Protein AF-A0A2V2E8G6-F1 (afdb_monomer_lite)

Sequence (54 aa):
EQAERQALEQEKQMQKTIIGIKKRFGKNAILKGMNFQEGATARERNEQVGGHKA

pLDDT: mean 92.65, std 7.4, range [61.12, 98.0]

Secondary structure (DSSP, 8-state):
-HHHHHHHHHHHHHHHHHHHHHHHH-GGGS--GGGGSTT--HHHHHHEETTEE-

Structure (mmCIF, N/CA/C/O backbone):
data_AF-A0A2V2E8G6-F1
#
_entry.id   AF-A0A2V2E8G6-F1
#
loop_
_atom_site.group_PDB
_atom_site.id
_atom_site.type_symbol
_atom_site.label_atom_id
_atom_site.label_alt_id
_atom_site.label_comp_id
_atom_site.label_asym_id
_atom_site.label_entity_id
_atom_site.label_seq_id
_atom_site.pdbx_PDB_ins_code
_atom_site.Cartn_x
_atom_site.Cartn_y
_atom_site.Cartn_z
_atom_site.occupancy
_atom_site.B_iso_or_equiv
_atom_site.auth_seq_id
_atom_site.auth_comp_id
_atom_site.auth_asym_id
_atom_site.auth_atom_id
_atom_site.pdbx_PDB_model_num
ATOM 1 N N . GLU A 1 1 ? -22.641 7.419 17.063 1.00 77.56 1 GLU A N 1
ATOM 2 C CA . GLU A 1 1 ? -21.458 7.263 17.941 1.00 77.56 1 GLU A CA 1
ATOM 3 C C . GLU A 1 1 ? -20.928 5.830 18.059 1.00 77.56 1 GLU A C 1
ATOM 5 O O . GLU A 1 1 ? -19.835 5.582 17.572 1.00 77.56 1 GLU A O 1
ATOM 10 N N . GLN A 1 2 ? -21.637 4.862 18.662 1.00 87.50 2 GLN A N 1
ATOM 11 C CA . GLN A 1 2 ? -21.096 3.491 18.802 1.00 87.50 2 GLN A CA 1
ATOM 12 C C . GLN A 1 2 ? -20.861 2.779 17.457 1.00 87.50 2 GLN A C 1
ATOM 14 O O . GLN A 1 2 ? -19.787 2.219 17.252 1.00 87.50 2 GLN A O 1
ATOM 19 N N . ALA A 1 3 ? -21.816 2.856 16.524 1.00 91.31 3 ALA A N 1
ATOM 20 C CA . ALA A 1 3 ? -21.673 2.274 15.184 1.00 91.31 3 ALA A CA 1
ATOM 21 C C . ALA A 1 3 ? -20.507 2.897 14.392 1.00 91.31 3 ALA A C 1
ATOM 23 O O . ALA A 1 3 ? -19.760 2.202 13.714 1.00 91.31 3 ALA A O 1
ATOM 24 N N . GLU A 1 4 ? -20.303 4.204 14.542 1.00 94.00 4 GLU A N 1
ATOM 25 C CA . GLU A 1 4 ? -19.199 4.935 13.915 1.00 94.00 4 GLU A CA 1
ATOM 26 C C . GLU A 1 4 ? -17.840 4.515 14.492 1.00 94.00 4 GLU A C 1
ATOM 28 O O . GLU A 1 4 ? -16.904 4.241 13.743 1.00 94.00 4 GLU A O 1
AT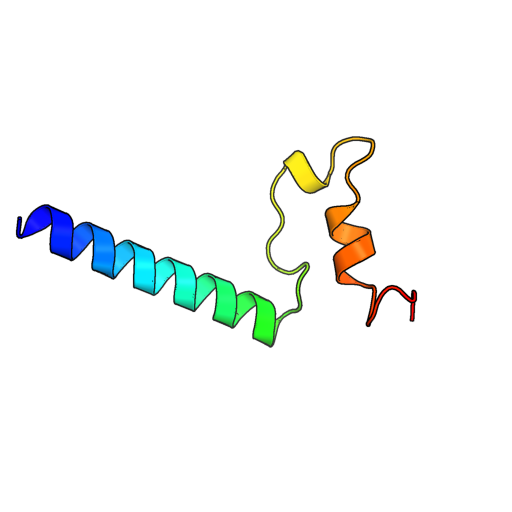OM 33 N N . ARG A 1 5 ? -17.740 4.356 15.822 1.00 95.25 5 ARG A N 1
ATOM 34 C CA . ARG A 1 5 ? -16.533 3.816 16.470 1.00 95.25 5 ARG A CA 1
ATOM 35 C C . ARG A 1 5 ? -16.222 2.393 16.006 1.00 95.25 5 ARG A C 1
ATOM 37 O O . ARG A 1 5 ? -15.057 2.070 15.792 1.00 95.25 5 ARG A O 1
ATOM 44 N N . GLN A 1 6 ? -17.242 1.552 15.841 1.00 95.75 6 GLN A N 1
ATOM 45 C CA . 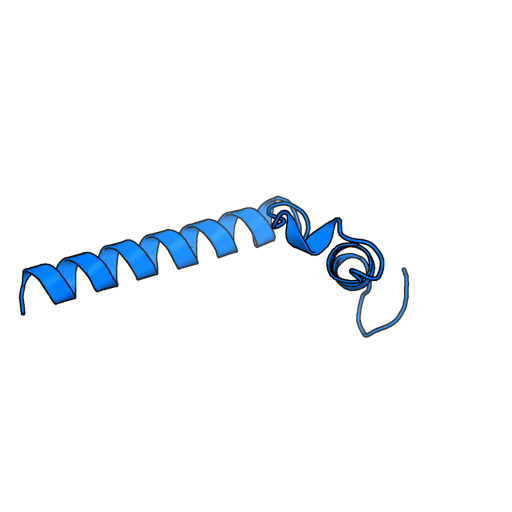GLN A 1 6 ? -17.067 0.191 15.330 1.00 95.75 6 GLN A CA 1
ATOM 46 C C . GLN A 1 6 ? -16.592 0.183 13.874 1.00 95.75 6 GLN A C 1
ATOM 48 O O . GLN A 1 6 ? -15.651 -0.543 13.558 1.00 95.75 6 GLN A O 1
ATOM 53 N N . ALA A 1 7 ? -17.179 1.017 13.011 1.00 96.38 7 ALA A N 1
ATOM 54 C CA . ALA A 1 7 ? -16.744 1.160 11.623 1.00 96.38 7 ALA A CA 1
ATOM 55 C C . ALA A 1 7 ? -15.278 1.618 11.535 1.00 96.38 7 ALA A C 1
ATOM 57 O O . ALA A 1 7 ? -14.492 1.040 10.785 1.00 96.38 7 ALA A O 1
ATOM 58 N N . LEU A 1 8 ? -14.882 2.584 12.371 1.00 96.81 8 LEU A N 1
ATOM 59 C CA . LEU A 1 8 ? -13.505 3.072 12.429 1.00 96.81 8 LEU A CA 1
ATOM 60 C C . LEU A 1 8 ? -12.516 1.987 12.882 1.00 96.81 8 LEU A C 1
ATOM 62 O O . LEU A 1 8 ? -11.426 1.865 12.323 1.00 96.81 8 LEU A O 1
ATOM 66 N N . GLU A 1 9 ? -12.866 1.184 13.888 1.00 97.12 9 GLU A N 1
ATOM 67 C CA . GLU A 1 9 ? -12.006 0.079 14.324 1.00 97.12 9 GLU A CA 1
ATOM 68 C C . GLU A 1 9 ? -11.892 -1.014 13.256 1.00 97.12 9 GLU A C 1
ATOM 70 O O . GLU A 1 9 ? -10.789 -1.500 13.000 1.00 97.12 9 GLU A O 1
ATOM 75 N N . GLN A 1 10 ? -12.986 -1.352 12.568 1.00 96.38 10 GLN A N 1
ATOM 76 C CA . GLN A 1 10 ? -12.941 -2.277 11.433 1.00 96.38 10 GLN A CA 1
ATOM 77 C C . GLN A 1 10 ? -12.030 -1.753 10.313 1.00 96.38 10 GLN A C 1
ATOM 79 O O . GLN A 1 10 ? -11.189 -2.499 9.804 1.00 96.38 10 GLN A O 1
ATOM 84 N N . GLU A 1 11 ? -12.121 -0.462 9.982 1.00 97.19 11 GLU A N 1
ATOM 85 C CA . GLU A 1 11 ? -11.251 0.164 8.987 1.00 97.19 11 GLU A CA 1
ATOM 86 C C . GLU A 1 11 ? -9.773 0.090 9.400 1.00 97.19 11 GLU A C 1
ATOM 88 O O . GLU A 1 11 ? -8.926 -0.339 8.611 1.00 97.19 11 GLU A O 1
ATOM 93 N N . LYS A 1 12 ? -9.448 0.422 10.656 1.00 97.50 12 LYS A N 1
ATOM 94 C CA . LYS A 1 12 ? -8.074 0.318 11.174 1.00 97.50 12 LYS A CA 1
ATOM 95 C C . LYS A 1 12 ? -7.530 -1.104 11.074 1.00 97.50 12 LYS A C 1
ATOM 97 O O . LYS A 1 12 ? -6.367 -1.286 10.708 1.00 97.50 12 LYS A O 1
ATOM 102 N N . GLN A 1 13 ? -8.334 -2.118 11.398 1.00 97.81 13 GLN A N 1
ATOM 103 C CA . GLN A 1 13 ? -7.901 -3.515 11.294 1.00 97.81 13 GLN A CA 1
ATOM 104 C C . GLN A 1 13 ? -7.653 -3.929 9.842 1.00 97.81 13 GLN A C 1
ATOM 106 O O . GLN A 1 13 ? -6.645 -4.579 9.543 1.00 97.81 13 GLN A O 1
ATOM 111 N N . MET A 1 14 ? -8.504 -3.487 8.915 1.00 97.19 14 MET A N 1
ATOM 112 C CA . MET A 1 14 ? -8.295 -3.701 7.485 1.00 97.19 14 MET A CA 1
ATOM 113 C C . MET A 1 14 ? -6.995 -3.039 7.001 1.00 97.19 14 MET A C 1
ATOM 115 O O . MET A 1 14 ? -6.182 -3.687 6.340 1.00 97.19 14 MET A O 1
ATOM 119 N N . GLN A 1 15 ? -6.740 -1.784 7.383 1.00 97.31 15 GLN A N 1
ATOM 120 C CA . GLN A 1 15 ? -5.507 -1.074 7.025 1.00 97.31 15 GLN A CA 1
ATOM 121 C C . GLN A 1 15 ? -4.256 -1.790 7.562 1.00 97.31 15 GLN A C 1
ATOM 123 O O . GLN A 1 15 ? -3.291 -1.995 6.819 1.00 97.31 15 GLN A O 1
ATOM 128 N N . LYS A 1 16 ? -4.280 -2.239 8.825 1.00 97.88 16 LYS A N 1
ATOM 129 C CA . LYS A 1 16 ? -3.191 -3.033 9.423 1.00 97.88 16 LYS A CA 1
ATOM 130 C C . LYS A 1 16 ? -2.949 -4.331 8.654 1.00 97.88 16 LYS A C 1
ATOM 132 O O . LYS A 1 16 ? -1.798 -4.669 8.379 1.00 97.88 16 LYS A O 1
ATOM 137 N N . THR A 1 17 ? -4.019 -5.016 8.257 1.00 97.69 17 THR A N 1
ATOM 138 C CA . THR A 1 17 ? -3.945 -6.257 7.472 1.00 97.69 17 THR A CA 1
ATOM 139 C C . THR A 1 17 ? -3.278 -6.016 6.117 1.00 97.69 17 THR A C 1
ATOM 141 O O . THR A 1 17 ? -2.335 -6.722 5.759 1.00 97.69 17 THR A O 1
ATOM 144 N N . ILE A 1 18 ? -3.683 -4.965 5.397 1.00 96.50 18 ILE A N 1
ATOM 145 C CA . ILE A 1 18 ? -3.084 -4.575 4.109 1.00 96.50 18 ILE A CA 1
ATOM 146 C C . ILE A 1 18 ? -1.581 -4.298 4.258 1.00 96.50 18 ILE A C 1
ATOM 148 O O . ILE A 1 18 ? -0.780 -4.746 3.433 1.00 96.50 18 ILE A O 1
ATOM 152 N N . ILE A 1 19 ? -1.179 -3.581 5.312 1.00 97.06 19 ILE A N 1
ATOM 153 C CA . ILE A 1 19 ? 0.237 -3.309 5.600 1.00 97.06 19 ILE A CA 1
ATOM 154 C C . ILE A 1 19 ? 0.991 -4.614 5.879 1.00 97.06 19 ILE A C 1
ATOM 156 O O . ILE A 1 19 ? 2.087 -4.804 5.351 1.00 97.06 19 ILE A O 1
ATOM 160 N N . GLY A 1 20 ? 0.409 -5.520 6.668 1.00 98.00 20 GLY A N 1
ATOM 161 C CA . GLY A 1 20 ? 0.995 -6.828 6.967 1.00 98.00 20 GLY A CA 1
ATOM 162 C C . GLY A 1 20 ? 1.265 -7.651 5.706 1.00 98.00 20 GLY A C 1
ATOM 163 O O . GLY A 1 20 ? 2.376 -8.147 5.520 1.00 98.00 20 GLY A O 1
ATOM 164 N N . ILE A 1 21 ? 0.290 -7.715 4.795 1.00 97.50 21 ILE A N 1
ATOM 165 C CA . ILE A 1 21 ? 0.429 -8.405 3.504 1.00 97.50 21 ILE A CA 1
ATOM 166 C C . ILE A 1 21 ? 1.573 -7.792 2.689 1.00 97.50 21 ILE A C 1
ATOM 168 O O . ILE A 1 21 ? 2.463 -8.513 2.245 1.00 97.50 21 ILE A O 1
ATOM 172 N N . LYS A 1 22 ? 1.611 -6.462 2.544 1.00 95.62 22 LYS A N 1
ATOM 173 C CA . LYS A 1 22 ? 2.667 -5.780 1.775 1.00 95.62 22 LYS A CA 1
ATOM 174 C C . LYS A 1 22 ? 4.063 -5.959 2.370 1.00 95.62 22 LYS A C 1
ATOM 176 O O . LYS A 1 22 ? 5.032 -6.043 1.623 1.00 95.62 22 LYS A O 1
ATOM 181 N N . LYS A 1 23 ? 4.184 -6.021 3.700 1.00 95.56 23 LYS A N 1
ATOM 182 C CA . LYS A 1 23 ? 5.465 -6.299 4.368 1.00 95.56 23 LYS A CA 1
ATOM 183 C C . LYS A 1 23 ? 5.933 -7.735 4.130 1.00 95.56 23 LYS A C 1
ATOM 185 O O . LYS A 1 23 ? 7.121 -7.943 3.929 1.00 95.56 23 LYS A O 1
ATOM 190 N N . ARG A 1 24 ? 5.014 -8.707 4.144 1.00 97.31 24 ARG A N 1
ATOM 191 C CA . ARG A 1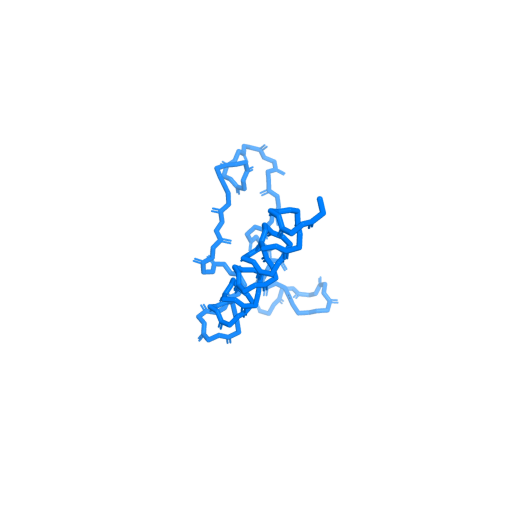 24 ? 5.340 -10.133 3.983 1.00 97.31 24 ARG A CA 1
ATOM 192 C C . ARG A 1 24 ? 5.589 -10.541 2.531 1.00 97.31 24 ARG A C 1
ATOM 194 O O . ARG A 1 24 ? 6.474 -11.346 2.279 1.00 97.31 24 ARG A O 1
ATOM 201 N N . PHE A 1 25 ? 4.800 -10.014 1.598 1.00 95.56 25 PHE A N 1
ATOM 202 C CA . PHE A 1 25 ? 4.774 -10.459 0.198 1.00 95.56 25 PHE A CA 1
ATOM 203 C C . PHE A 1 25 ? 5.275 -9.396 -0.794 1.00 95.56 25 PHE A C 1
ATOM 205 O O . PHE A 1 25 ? 5.282 -9.626 -1.999 1.00 95.56 25 PHE A O 1
ATOM 212 N N . GLY A 1 26 ? 5.695 -8.229 -0.304 1.00 93.88 26 GLY A N 1
ATOM 213 C CA . GLY A 1 26 ? 6.205 -7.129 -1.120 1.00 93.88 26 GLY A CA 1
ATOM 214 C C . GLY A 1 26 ? 5.143 -6.097 -1.514 1.00 93.88 26 GLY A C 1
ATOM 215 O O . GLY A 1 26 ? 3.932 -6.301 -1.404 1.00 93.88 26 GLY A O 1
ATOM 216 N N . LYS A 1 27 ? 5.604 -4.936 -1.994 1.00 93.56 27 LYS A N 1
ATOM 217 C CA . LYS A 1 27 ? 4.750 -3.767 -2.286 1.00 93.56 27 LYS A CA 1
ATOM 218 C C . LYS A 1 27 ? 3.724 -4.023 -3.401 1.00 93.56 27 LYS A C 1
ATOM 220 O O . LYS A 1 27 ? 2.649 -3.425 -3.372 1.00 93.56 27 LYS A O 1
ATOM 225 N N . ASN A 1 28 ? 4.035 -4.936 -4.327 1.00 95.44 28 ASN A N 1
ATOM 226 C CA . ASN A 1 28 ? 3.160 -5.355 -5.427 1.00 95.44 28 ASN A CA 1
ATOM 227 C C . ASN A 1 28 ? 2.164 -6.471 -5.046 1.00 95.44 28 ASN A C 1
ATOM 229 O O . ASN A 1 28 ? 1.367 -6.865 -5.891 1.00 95.44 28 ASN A O 1
ATOM 233 N N . ALA A 1 29 ? 2.141 -6.941 -3.791 1.00 96.50 29 ALA A N 1
ATOM 234 C CA . ALA A 1 29 ? 1.221 -7.995 -3.344 1.00 96.50 29 ALA A CA 1
ATOM 235 C C . ALA A 1 29 ? -0.267 -7.605 -3.422 1.00 96.50 29 ALA A C 1
ATOM 237 O O . ALA A 1 29 ? -1.132 -8.469 -3.509 1.00 96.50 29 ALA A O 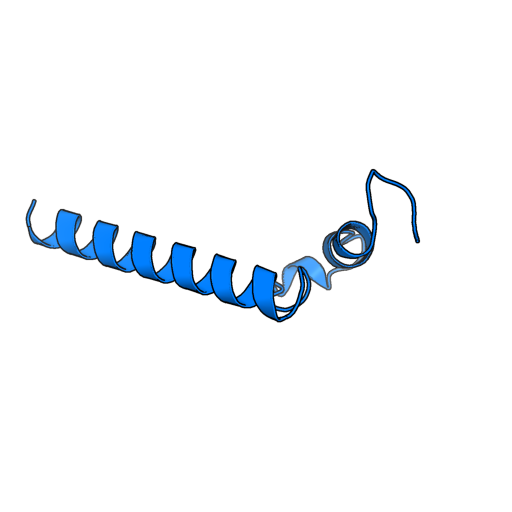1
ATOM 238 N N . ILE A 1 30 ? -0.572 -6.303 -3.377 1.00 94.31 30 ILE A N 1
ATOM 239 C CA . ILE A 1 30 ? -1.925 -5.767 -3.567 1.00 94.31 30 ILE A CA 1
ATOM 240 C C . ILE A 1 30 ? -1.838 -4.581 -4.528 1.00 94.31 30 ILE A C 1
ATOM 242 O O . ILE A 1 30 ? -1.274 -3.536 -4.186 1.00 94.31 30 ILE A O 1
ATOM 246 N N . LEU A 1 31 ? -2.442 -4.728 -5.708 1.00 94.75 31 LEU A N 1
ATOM 247 C CA . LEU A 1 31 ? -2.555 -3.695 -6.735 1.00 94.75 31 LEU A CA 1
ATOM 248 C C . LEU A 1 31 ? -4.030 -3.407 -7.033 1.00 94.75 31 LEU A C 1
ATOM 250 O O . LEU A 1 31 ? -4.890 -4.269 -6.890 1.00 94.75 31 LEU A O 1
ATOM 254 N N . LYS A 1 32 ? -4.319 -2.174 -7.444 1.00 94.38 32 LYS A N 1
ATOM 255 C CA . LYS A 1 32 ? -5.640 -1.752 -7.921 1.00 94.38 32 LYS A CA 1
ATOM 256 C C . LYS A 1 32 ? -5.686 -1.876 -9.444 1.00 94.38 32 LYS A C 1
ATOM 258 O O . LYS A 1 32 ? -4.641 -1.769 -10.078 1.00 94.38 32 LYS A O 1
ATOM 263 N N . GLY A 1 33 ? -6.876 -2.013 -10.033 1.00 95.44 33 GLY A N 1
ATOM 264 C CA . GLY A 1 33 ? -7.040 -2.066 -11.497 1.00 95.44 33 GLY A CA 1
ATOM 265 C C . GLY A 1 33 ? -6.392 -0.877 -12.219 1.00 95.44 33 GLY A C 1
ATOM 266 O O . GLY A 1 33 ? -5.711 -1.059 -13.222 1.00 95.44 33 GLY A O 1
ATOM 267 N N . MET A 1 34 ? -6.471 0.319 -11.625 1.00 95.56 34 MET A N 1
ATOM 268 C CA . MET A 1 34 ? -5.814 1.532 -12.138 1.00 95.56 34 MET A CA 1
ATOM 269 C C . MET A 1 34 ? -4.284 1.416 -12.260 1.00 95.56 34 MET A C 1
ATOM 271 O O . MET A 1 34 ? -3.669 2.122 -13.045 1.00 95.56 34 MET A O 1
ATOM 275 N N . ASN A 1 35 ? -3.651 0.502 -11.518 1.00 95.00 35 ASN A N 1
ATOM 276 C CA . ASN A 1 35 ? -2.205 0.286 -11.586 1.00 95.00 35 ASN A CA 1
ATOM 277 C C . ASN A 1 35 ? -1.773 -0.485 -12.848 1.00 95.00 35 ASN A C 1
ATOM 279 O O . ASN A 1 35 ? -0.575 -0.675 -13.042 1.00 95.00 35 ASN A O 1
ATOM 283 N N . PHE A 1 36 ? -2.727 -0.969 -13.648 1.00 95.00 36 PHE A N 1
ATOM 284 C CA . PHE A 1 36 ? -2.499 -1.685 -14.908 1.00 95.00 36 PHE A CA 1
ATOM 285 C C . PHE A 1 36 ? -2.890 -0.864 -16.138 1.00 95.00 36 PHE A C 1
ATOM 287 O O . PHE A 1 36 ? -2.723 -1.337 -17.257 1.00 95.00 36 PHE A O 1
ATOM 294 N N . GLN A 1 37 ? -3.433 0.338 -15.939 1.00 96.56 37 GLN A N 1
ATOM 295 C CA . GLN A 1 37 ? -3.767 1.225 -17.045 1.00 96.56 37 GLN A CA 1
ATOM 296 C C . GLN A 1 37 ? -2.496 1.716 -17.744 1.00 96.56 37 GLN A C 1
ATOM 298 O O . GLN A 1 37 ? -1.417 1.765 -17.150 1.00 96.56 37 GLN A O 1
ATOM 303 N N . GLU A 1 38 ? -2.631 2.093 -19.011 1.00 94.00 38 GLU A N 1
ATOM 304 C CA . GLU A 1 38 ? -1.540 2.693 -19.771 1.00 94.00 38 GLU A CA 1
ATOM 305 C C . GLU A 1 38 ? -1.021 3.958 -19.064 1.00 94.00 38 GLU A C 1
ATOM 307 O O . GLU A 1 38 ? -1.795 4.774 -18.563 1.00 94.00 38 GLU A O 1
ATOM 312 N N . GLY A 1 39 ? 0.304 4.079 -18.947 1.00 93.75 39 GLY A N 1
ATOM 313 C CA . GLY A 1 39 ? 0.957 5.156 -18.194 1.00 93.75 39 GLY A CA 1
ATOM 314 C C . GLY A 1 39 ? 0.985 4.970 -16.669 1.00 93.75 39 GLY A C 1
ATOM 315 O O . GLY A 1 39 ? 1.573 5.794 -15.964 1.00 93.75 39 GLY A O 1
ATOM 316 N N . ALA A 1 40 ? 0.407 3.897 -16.116 1.00 95.94 40 ALA A N 1
ATOM 317 C CA . ALA A 1 40 ? 0.485 3.630 -14.683 1.00 95.94 40 ALA A CA 1
ATOM 318 C C . ALA A 1 40 ? 1.896 3.172 -14.264 1.00 95.94 40 ALA A C 1
ATOM 320 O O . ALA A 1 40 ? 2.360 2.098 -14.629 1.00 95.94 40 ALA A O 1
ATOM 321 N N . THR A 1 41 ? 2.559 3.949 -13.402 1.00 94.31 41 THR A N 1
ATOM 322 C CA . THR A 1 41 ? 3.944 3.678 -12.950 1.00 94.31 41 THR A CA 1
ATOM 323 C C . THR A 1 41 ? 4.033 2.995 -11.583 1.00 94.31 41 THR A C 1
ATOM 325 O O . THR A 1 41 ? 5.119 2.795 -11.040 1.00 94.31 41 THR A O 1
ATOM 328 N N . ALA A 1 42 ? 2.895 2.644 -10.975 1.00 94.62 42 ALA A N 1
ATOM 329 C CA . ALA A 1 42 ? 2.853 2.146 -9.600 1.00 94.62 42 ALA A CA 1
ATOM 330 C C . ALA A 1 42 ? 3.629 0.830 -9.413 1.00 94.62 42 ALA A C 1
ATOM 332 O O . ALA A 1 42 ? 4.322 0.672 -8.409 1.00 94.62 42 ALA A O 1
ATOM 333 N N . ARG A 1 43 ? 3.534 -0.095 -10.378 1.00 94.06 43 ARG A N 1
ATOM 334 C CA . ARG A 1 43 ? 4.222 -1.397 -10.331 1.00 94.06 43 ARG A CA 1
ATOM 335 C C . ARG A 1 43 ? 5.737 -1.240 -10.413 1.00 94.06 43 ARG A C 1
ATOM 337 O O . ARG A 1 43 ? 6.442 -1.783 -9.571 1.00 94.06 43 ARG A O 1
ATOM 344 N N . GLU A 1 44 ? 6.198 -0.438 -11.367 1.00 92.94 44 GLU A N 1
ATOM 345 C CA . GLU A 1 44 ? 7.620 -0.173 -11.604 1.00 92.94 44 GLU A CA 1
ATOM 346 C C . GLU A 1 44 ? 8.250 0.601 -10.442 1.00 92.94 44 GLU A C 1
ATOM 348 O O . GLU A 1 44 ? 9.336 0.273 -9.977 1.00 92.94 44 GLU A O 1
ATOM 353 N N . ARG A 1 45 ? 7.548 1.607 -9.905 1.00 91.88 45 ARG A N 1
ATOM 354 C CA . ARG A 1 45 ? 8.023 2.377 -8.746 1.00 91.88 45 ARG A CA 1
ATOM 355 C C . ARG A 1 45 ? 8.159 1.511 -7.497 1.00 91.88 45 ARG A C 1
ATOM 357 O O . ARG A 1 45 ? 9.044 1.741 -6.680 1.00 91.88 45 ARG A O 1
ATOM 364 N N . ASN A 1 46 ? 7.282 0.525 -7.326 1.00 93.50 46 ASN A N 1
ATOM 365 C CA . ASN A 1 46 ? 7.343 -0.389 -6.189 1.00 93.50 46 ASN A CA 1
ATOM 366 C C . ASN A 1 46 ? 8.588 -1.289 -6.208 1.00 93.50 46 ASN A C 1
ATOM 368 O O . ASN A 1 46 ? 8.992 -1.748 -5.139 1.00 93.50 46 ASN A O 1
ATOM 372 N N . GLU A 1 47 ? 9.185 -1.507 -7.380 1.00 91.06 47 GLU A N 1
ATOM 373 C CA . GLU A 1 47 ? 10.425 -2.272 -7.574 1.00 91.06 47 GLU A CA 1
ATOM 374 C C . GLU A 1 47 ? 11.683 -1.408 -7.394 1.00 91.06 47 GLU A C 1
ATOM 376 O O . GLU A 1 47 ? 12.772 -1.937 -7.197 1.00 91.06 47 GLU A O 1
ATOM 381 N N . GLN A 1 48 ? 11.548 -0.079 -7.392 1.00 91.12 48 GLN A N 1
ATOM 382 C CA . GLN A 1 48 ? 12.667 0.835 -7.168 1.00 91.12 48 GLN A CA 1
ATOM 383 C C . GLN A 1 48 ? 12.999 0.982 -5.678 1.00 91.12 48 GLN A C 1
ATOM 385 O O . GLN A 1 48 ? 12.118 1.104 -4.813 1.00 91.12 48 GLN A O 1
ATOM 390 N N . VAL A 1 49 ? 14.296 1.062 -5.381 1.00 85.00 49 VAL A N 1
ATOM 391 C CA . VAL A 1 49 ? 14.828 1.381 -4.052 1.00 85.00 49 VAL A CA 1
ATOM 392 C C . VAL A 1 49 ? 15.516 2.741 -4.146 1.00 85.00 49 VAL A C 1
ATOM 394 O O . VAL A 1 49 ? 16.478 2.913 -4.884 1.00 85.00 49 VAL A O 1
ATOM 397 N N . GLY A 1 50 ? 14.981 3.748 -3.449 1.00 82.31 50 GLY A N 1
ATOM 398 C CA . GLY A 1 50 ? 15.557 5.101 -3.458 1.00 82.31 50 GLY A CA 1
ATOM 399 C C . GLY A 1 50 ? 15.499 5.829 -4.810 1.00 82.31 50 GLY A C 1
ATOM 400 O O . GLY A 1 50 ? 16.269 6.754 -5.021 1.00 82.31 50 GLY A O 1
ATOM 401 N N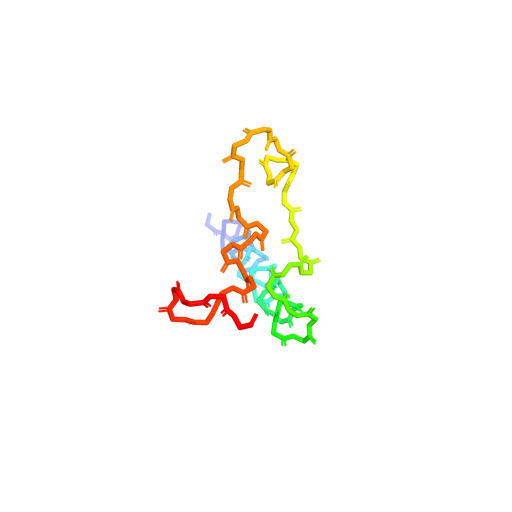 . GLY A 1 51 ? 14.613 5.422 -5.726 1.00 78.75 51 GLY A N 1
ATOM 402 C CA . GLY A 1 51 ? 14.505 6.005 -7.073 1.00 78.75 51 GLY A CA 1
ATOM 403 C C . GLY A 1 51 ? 15.435 5.374 -8.112 1.00 78.75 51 GLY A C 1
ATOM 404 O O . GLY A 1 51 ? 15.339 5.696 -9.294 1.00 78.75 51 GLY A O 1
ATOM 405 N N . HIS A 1 52 ? 16.278 4.426 -7.702 1.00 75.94 52 HIS A N 1
ATOM 406 C CA . HIS A 1 52 ? 17.080 3.619 -8.610 1.00 75.94 52 HIS A CA 1
ATOM 407 C C . HIS A 1 52 ? 16.386 2.274 -8.848 1.00 75.94 52 HIS A C 1
ATOM 409 O O . HIS A 1 52 ? 15.851 1.660 -7.918 1.00 75.94 52 HIS A O 1
ATOM 415 N N . LYS A 1 53 ? 16.359 1.831 -10.111 1.00 68.56 53 LYS A N 1
ATOM 416 C CA . LYS A 1 53 ? 16.032 0.438 -10.431 1.00 68.56 53 LYS A CA 1
ATOM 417 C C . LYS A 1 53 ? 17.195 -0.415 -9.918 1.00 68.56 53 LYS A C 1
ATOM 419 O O . LYS A 1 53 ? 18.336 -0.137 -10.283 1.00 68.56 53 LYS A O 1
ATOM 424 N N . ALA A 1 54 ? 16.894 -1.346 -9.016 1.00 61.12 54 ALA A N 1
ATOM 425 C CA . ALA A 1 54 ? 17.823 -2.403 -8.634 1.00 61.12 54 ALA A CA 1
ATOM 426 C C . ALA A 1 54 ? 17.966 -3.408 -9.783 1.00 61.12 54 ALA A C 1
ATOM 428 O O . ALA A 1 54 ? 16.974 -3.568 -10.534 1.00 61.12 54 ALA A O 1
#

Radius of gyration: 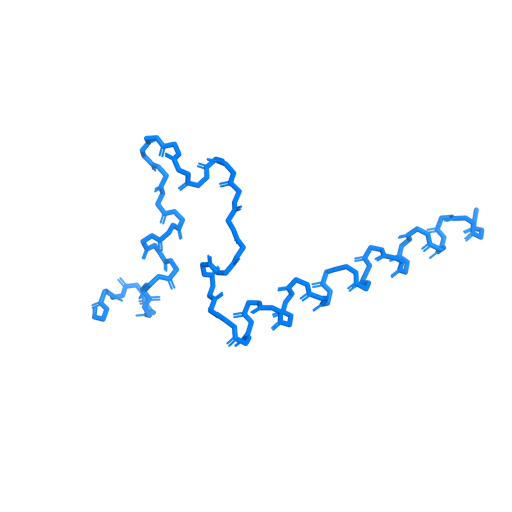15.36 Å; chains: 1; bounding box: 40×18×39 Å

Foldseek 3Di:
DVVVVVVVVVVVVVVVVVVVQCVVPHVVSDDDPVCPDPPRCSVVVSCDDPPDRD